Protein AF-A0A6N6S1L6-F1 (afdb_monomer_lite)

Sequence (178 aa):
MKKLLLRGNAITRRCRYFGILGISVFFSFQTILSAPSKTPDIPDKEIIKKYQKILLDDPSNLNAHFNLGIVYYKNAHFDEATREFKKVLEINPNDAEAYYNLGNIYNKKAQYDDAINAFKKALSIFPRDAGTFHNIGNAYANKGMVDDAINSYQMAVALDPNLAESHKNMAYLYQRKG

Structure (mmCIF, N/CA/C/O backbone):
data_AF-A0A6N6S1L6-F1
#
_entry.id   AF-A0A6N6S1L6-F1
#
loop_
_atom_site.group_PDB
_atom_site.id
_atom_site.type_symbol
_atom_site.label_atom_id
_atom_site.label_alt_id
_atom_site.label_comp_id
_atom_site.label_asym_id
_atom_site.label_entity_id
_atom_site.label_seq_id
_atom_site.pdbx_PDB_ins_code
_atom_site.Cartn_x
_atom_site.Cartn_y
_atom_site.Cartn_z
_atom_site.occupancy
_atom_site.B_iso_or_equiv
_atom_site.auth_seq_id
_atom_site.auth_comp_id
_atom_site.auth_asym_id
_atom_site.auth_atom_id
_atom_site.pdbx_PDB_model_num
ATOM 1 N N . MET A 1 1 ? 38.429 -34.259 -22.410 1.00 38.81 1 MET A N 1
ATOM 2 C CA . MET A 1 1 ? 38.806 -33.161 -21.484 1.00 38.81 1 MET A CA 1
ATOM 3 C C . MET A 1 1 ? 37.928 -31.959 -21.822 1.00 38.81 1 MET A C 1
ATOM 5 O O . MET A 1 1 ? 37.964 -31.5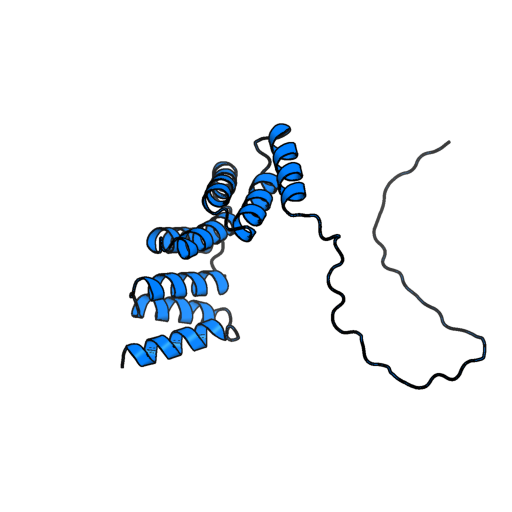78 -22.973 1.00 38.81 1 MET A O 1
ATOM 9 N N . LYS A 1 2 ? 37.058 -31.350 -21.011 1.00 39.91 2 LYS A N 1
ATOM 10 C CA . LYS A 1 2 ? 36.630 -31.435 -19.604 1.00 39.91 2 LYS A CA 1
ATOM 11 C C . LYS A 1 2 ? 35.109 -31.152 -19.620 1.00 39.91 2 LYS A C 1
ATOM 13 O O . LYS A 1 2 ? 34.696 -30.134 -20.161 1.00 39.91 2 LYS A O 1
ATOM 18 N N . LYS A 1 3 ? 34.299 -32.046 -19.044 1.00 35.62 3 LYS A N 1
ATOM 19 C CA . LYS A 1 3 ? 32.919 -31.773 -18.601 1.00 35.62 3 LYS A CA 1
ATOM 20 C C . LYS A 1 3 ? 33.013 -31.066 -17.247 1.00 35.62 3 LYS A C 1
ATOM 22 O O . LYS A 1 3 ? 33.769 -31.545 -16.406 1.00 35.62 3 LYS A O 1
ATOM 27 N N . LEU A 1 4 ? 32.223 -30.026 -16.998 1.00 35.50 4 LEU A N 1
ATOM 28 C CA . LEU A 1 4 ? 31.858 -29.662 -15.627 1.00 35.50 4 LEU A CA 1
ATOM 29 C C . LEU A 1 4 ? 30.340 -29.474 -15.557 1.00 35.50 4 LEU A C 1
ATOM 31 O O . LEU A 1 4 ? 29.784 -28.484 -16.019 1.00 35.50 4 LEU A O 1
ATOM 35 N N . LEU A 1 5 ? 29.693 -30.518 -15.043 1.00 37.22 5 LEU A N 1
ATOM 36 C CA . LEU A 1 5 ? 28.291 -30.576 -14.655 1.00 37.22 5 LEU A CA 1
ATOM 37 C C . LEU A 1 5 ? 28.157 -30.058 -13.217 1.00 37.22 5 LEU A C 1
ATOM 39 O O . LEU A 1 5 ? 28.921 -30.470 -12.354 1.00 37.22 5 LEU A O 1
ATOM 43 N N . LEU A 1 6 ? 27.170 -29.180 -13.030 1.00 35.78 6 LEU A N 1
ATOM 44 C CA . LEU A 1 6 ? 26.124 -29.135 -11.995 1.00 35.78 6 LEU A CA 1
ATOM 45 C C . LEU A 1 6 ? 26.378 -29.623 -10.549 1.00 35.78 6 LEU A C 1
ATOM 47 O O . LEU A 1 6 ? 26.939 -30.686 -10.301 1.00 35.78 6 LEU A O 1
ATOM 51 N N . ARG A 1 7 ? 25.616 -28.952 -9.663 1.00 34.72 7 ARG A N 1
ATOM 52 C CA . ARG A 1 7 ? 25.220 -29.277 -8.272 1.00 34.72 7 ARG A CA 1
ATOM 53 C C . ARG A 1 7 ? 26.221 -28.784 -7.227 1.00 34.72 7 ARG A C 1
ATOM 55 O O . ARG A 1 7 ? 27.418 -28.876 -7.417 1.00 34.72 7 ARG A O 1
ATOM 62 N N . GLY A 1 8 ? 25.818 -28.232 -6.093 1.00 33.22 8 GLY A N 1
ATOM 63 C CA . GLY A 1 8 ? 24.537 -28.236 -5.393 1.00 33.22 8 GLY A CA 1
ATOM 64 C C . GLY A 1 8 ? 24.870 -28.147 -3.899 1.00 33.22 8 GLY A C 1
ATOM 65 O O . GLY A 1 8 ? 25.892 -28.676 -3.472 1.00 33.22 8 GLY A O 1
ATOM 66 N N . ASN A 1 9 ? 24.050 -27.423 -3.141 1.00 37.41 9 ASN A N 1
ATOM 67 C CA . ASN A 1 9 ? 24.171 -27.171 -1.703 1.00 37.41 9 ASN A CA 1
ATOM 68 C C . ASN A 1 9 ? 24.679 -28.361 -0.868 1.00 37.41 9 ASN A C 1
ATOM 70 O O . ASN A 1 9 ? 24.089 -29.435 -0.920 1.00 37.41 9 ASN A O 1
ATOM 74 N N . ALA A 1 10 ? 25.655 -28.113 0.011 1.00 36.38 10 ALA A N 1
ATOM 75 C CA . ALA A 1 10 ? 25.791 -28.841 1.274 1.00 36.38 10 ALA A CA 1
ATOM 76 C C . ALA A 1 10 ? 26.641 -28.042 2.274 1.00 36.38 10 ALA A C 1
ATOM 78 O O . ALA A 1 10 ? 27.873 -28.037 2.253 1.00 36.38 10 ALA A O 1
ATOM 79 N N . ILE A 1 11 ? 25.934 -27.373 3.179 1.00 47.94 11 ILE A N 1
ATOM 80 C CA . ILE A 1 11 ? 26.425 -26.892 4.467 1.00 47.94 11 ILE A CA 1
ATOM 81 C C . ILE A 1 11 ? 27.096 -28.070 5.183 1.00 47.94 11 ILE A C 1
ATOM 83 O O . ILE A 1 11 ? 26.421 -28.986 5.637 1.00 47.94 11 ILE A O 1
ATOM 87 N N . THR A 1 12 ? 28.425 -28.050 5.288 1.00 33.91 12 THR A N 1
ATOM 88 C CA . THR A 1 12 ? 29.159 -29.019 6.115 1.00 33.91 12 THR A CA 1
ATOM 89 C C . THR A 1 12 ? 30.370 -28.351 6.765 1.00 33.91 12 THR A C 1
ATOM 91 O O . THR A 1 12 ? 31.519 -28.665 6.473 1.00 33.91 12 THR A O 1
ATOM 94 N N . ARG A 1 13 ? 30.139 -27.392 7.672 1.00 37.94 13 ARG A N 1
ATOM 95 C CA . ARG A 1 13 ? 31.185 -26.980 8.622 1.00 37.94 13 ARG A CA 1
ATOM 96 C C . ARG A 1 13 ? 31.207 -27.973 9.777 1.00 37.94 13 ARG A C 1
ATOM 98 O O . ARG A 1 13 ? 30.538 -27.781 10.785 1.00 37.94 13 ARG A O 1
ATOM 105 N N . ARG A 1 14 ? 31.978 -29.048 9.621 1.00 37.22 14 ARG A N 1
ATOM 106 C CA . ARG A 1 14 ? 32.340 -29.949 10.719 1.00 37.22 14 ARG A CA 1
ATOM 107 C C . ARG A 1 14 ? 33.778 -29.630 11.127 1.00 37.22 14 ARG A C 1
ATOM 109 O O . ARG A 1 14 ? 34.715 -30.255 10.647 1.00 37.22 14 ARG A O 1
ATOM 116 N N . CYS A 1 15 ? 33.950 -28.619 11.979 1.00 32.44 15 CYS A N 1
ATOM 117 C CA . CYS A 1 15 ? 35.222 -28.382 12.659 1.00 32.44 15 CYS A CA 1
ATOM 118 C C . CYS A 1 15 ? 35.455 -29.532 13.647 1.00 32.44 15 CYS A C 1
ATOM 120 O O . CYS A 1 15 ? 34.722 -29.669 14.625 1.00 32.44 15 CYS A O 1
ATOM 122 N N . ARG A 1 16 ? 36.458 -30.372 13.384 1.00 36.75 16 ARG A N 1
ATOM 123 C CA . ARG A 1 16 ? 37.010 -31.307 14.368 1.00 36.75 16 ARG A CA 1
ATOM 124 C C . ARG A 1 16 ? 38.234 -30.637 14.993 1.00 36.75 16 ARG A C 1
ATOM 126 O O . ARG A 1 16 ? 39.218 -30.386 14.309 1.00 36.75 16 ARG A O 1
ATOM 133 N N . TYR A 1 17 ? 38.112 -30.314 16.274 1.00 30.31 17 TYR A N 1
ATOM 134 C CA . TYR A 1 17 ? 39.189 -29.905 17.176 1.00 30.31 17 TYR A CA 1
ATOM 135 C C . TYR A 1 17 ? 40.151 -31.082 17.394 1.00 30.31 17 TYR A C 1
ATOM 137 O O . TYR A 1 17 ? 39.654 -32.163 17.690 1.00 30.31 17 TYR A O 1
ATOM 145 N N . PHE A 1 18 ? 41.472 -30.878 17.303 1.00 33.94 18 PHE A N 1
ATOM 146 C CA . PHE A 1 18 ? 42.482 -31.545 18.147 1.00 33.94 18 PHE A CA 1
ATOM 147 C C . PHE A 1 18 ? 43.874 -30.905 17.966 1.00 33.94 18 PHE A C 1
ATOM 149 O O . PHE A 1 18 ? 44.411 -30.949 16.866 1.00 33.94 18 PHE A O 1
ATOM 156 N N . GLY A 1 19 ? 44.435 -30.383 19.072 1.00 30.64 19 GLY A N 1
ATOM 157 C CA . GLY A 1 19 ? 45.858 -30.050 19.308 1.00 30.64 19 GLY A CA 1
ATOM 158 C C . GLY A 1 19 ? 46.418 -28.882 18.482 1.00 30.64 19 GLY A C 1
ATOM 159 O O . GLY A 1 19 ? 46.384 -28.916 17.267 1.00 30.64 19 GLY A O 1
ATOM 160 N N . ILE A 1 20 ? 47.015 -27.832 19.044 1.00 39.41 20 ILE A N 1
ATOM 161 C CA . ILE A 1 20 ? 48.161 -27.840 19.963 1.00 39.41 20 ILE A CA 1
ATOM 162 C C . ILE A 1 20 ? 48.216 -26.491 20.718 1.00 39.41 20 ILE A C 1
ATOM 164 O O . ILE A 1 20 ? 47.731 -25.470 20.240 1.00 39.41 20 ILE A O 1
ATOM 168 N N . LEU A 1 21 ? 48.798 -26.573 21.916 1.00 33.28 21 LEU A N 1
ATOM 169 C CA . LEU A 1 21 ? 49.202 -25.564 22.899 1.00 33.28 21 LEU A CA 1
ATOM 170 C C . LEU A 1 21 ? 49.328 -24.091 22.458 1.00 33.28 21 LEU A C 1
ATOM 172 O O . LEU A 1 21 ? 50.021 -23.769 21.500 1.00 33.28 21 LEU A O 1
ATOM 176 N N . GLY A 1 22 ? 48.880 -23.219 23.368 1.00 42.03 22 GLY A N 1
ATOM 177 C CA . GLY A 1 22 ? 49.582 -21.974 23.685 1.00 42.03 22 GLY A CA 1
ATOM 178 C C . GLY A 1 22 ? 48.921 -20.706 23.162 1.00 42.03 22 GLY A C 1
ATOM 179 O O . GLY A 1 22 ? 49.212 -20.284 22.055 1.00 42.03 22 GLY A O 1
ATOM 180 N N . ILE A 1 23 ? 48.063 -20.100 23.986 1.00 45.62 23 ILE A N 1
ATOM 181 C CA . ILE A 1 23 ? 48.047 -18.673 24.361 1.00 45.62 23 ILE A CA 1
ATOM 182 C C . ILE A 1 23 ? 46.819 -18.476 25.262 1.00 45.62 23 ILE A C 1
ATOM 184 O O . ILE A 1 23 ? 45.673 -18.701 24.874 1.00 45.62 23 ILE A O 1
ATOM 188 N N . SER A 1 24 ? 47.076 -18.076 26.499 1.00 45.19 24 SER A N 1
ATOM 189 C CA . SER A 1 24 ? 46.089 -17.593 27.452 1.00 45.19 24 SER A CA 1
ATOM 190 C C . SER A 1 24 ? 45.593 -16.213 27.010 1.00 45.19 24 SER A C 1
ATOM 192 O O . SER A 1 24 ? 46.293 -15.221 27.181 1.00 45.19 24 SER A O 1
ATOM 194 N N . VAL A 1 25 ? 44.365 -16.138 26.493 1.00 43.91 25 VAL A N 1
ATOM 195 C CA . VAL A 1 25 ? 43.552 -14.914 26.558 1.00 43.91 25 VAL A CA 1
ATOM 196 C C . VAL A 1 25 ? 42.188 -15.295 27.127 1.00 43.91 25 VAL A C 1
ATOM 198 O O . VAL A 1 25 ? 41.348 -15.893 26.460 1.00 43.91 25 VAL A O 1
ATOM 201 N N . PHE A 1 26 ? 42.017 -15.000 28.412 1.00 44.06 26 PHE A N 1
ATOM 202 C CA . PHE A 1 26 ? 40.718 -14.871 29.068 1.00 44.06 26 PHE A CA 1
ATOM 203 C C . PHE A 1 26 ? 40.061 -13.558 28.597 1.00 44.06 26 PHE A C 1
ATOM 205 O O . PHE A 1 26 ? 40.788 -12.599 28.353 1.00 44.06 26 PHE A O 1
ATOM 212 N N . PHE A 1 27 ? 38.720 -13.511 28.573 1.00 39.31 27 PHE A N 1
ATOM 213 C CA . PHE A 1 27 ? 37.836 -12.397 28.147 1.00 39.31 27 PHE A CA 1
ATOM 214 C C . PHE A 1 27 ? 37.684 -12.235 26.616 1.00 39.31 27 PHE A C 1
ATOM 216 O O . PHE A 1 27 ? 38.660 -12.066 25.906 1.00 39.31 27 PHE A O 1
ATOM 223 N N . SER A 1 28 ? 36.505 -12.275 25.986 1.00 40.91 28 SER A N 1
ATOM 224 C CA . SER A 1 28 ? 35.115 -12.307 26.459 1.00 40.91 28 SER A CA 1
ATOM 225 C C . SER A 1 28 ? 34.252 -12.985 25.395 1.00 40.91 28 SER A C 1
ATOM 227 O O . SER A 1 28 ? 34.289 -12.628 24.218 1.00 40.91 28 SER A O 1
ATOM 229 N N . PHE A 1 29 ? 33.422 -13.933 25.813 1.00 48.84 29 PHE A N 1
ATOM 230 C CA . PHE A 1 29 ? 32.403 -14.571 24.988 1.00 48.84 29 PHE A CA 1
ATOM 231 C C . PHE A 1 29 ? 31.178 -13.646 24.893 1.00 48.84 29 PHE A C 1
ATOM 233 O O . PHE A 1 29 ? 30.154 -13.917 25.506 1.00 48.84 29 PHE A O 1
ATOM 240 N N . GLN A 1 30 ? 31.284 -12.491 24.222 1.00 47.41 30 GLN A N 1
ATOM 241 C CA . GLN A 1 30 ? 30.141 -11.568 24.148 1.00 47.41 30 GLN A CA 1
ATOM 242 C C . GLN A 1 30 ? 30.213 -10.537 23.015 1.00 47.41 30 GLN A C 1
ATOM 244 O O . GLN A 1 30 ? 30.210 -9.340 23.265 1.00 47.41 30 GLN A O 1
ATOM 249 N N . THR A 1 31 ? 30.217 -10.976 21.751 1.00 42.31 31 THR A N 1
ATOM 250 C CA . THR A 1 31 ? 29.604 -10.186 20.658 1.00 42.31 31 THR A CA 1
ATOM 251 C C . THR A 1 31 ? 29.266 -11.072 19.452 1.00 42.31 31 THR A C 1
ATOM 253 O O . THR A 1 31 ? 29.887 -10.998 18.398 1.00 42.31 31 THR A O 1
ATOM 256 N N . ILE A 1 32 ? 28.253 -11.931 19.582 1.00 49.84 32 ILE A N 1
ATOM 257 C CA . ILE A 1 32 ? 27.458 -12.338 18.413 1.00 49.84 32 ILE A CA 1
ATOM 258 C C . ILE A 1 32 ? 26.156 -11.549 18.513 1.00 49.84 32 ILE A C 1
ATOM 260 O O . ILE A 1 32 ? 25.129 -12.068 18.932 1.00 49.84 32 ILE A O 1
ATOM 264 N N . LEU A 1 33 ? 26.222 -10.255 18.206 1.00 43.88 33 LEU A N 1
ATOM 265 C CA . LEU A 1 33 ? 25.030 -9.440 18.021 1.00 43.88 33 LEU A CA 1
ATOM 266 C C . LEU A 1 33 ? 25.185 -8.681 16.705 1.00 43.88 33 LEU A C 1
ATOM 268 O O . LEU A 1 33 ? 26.118 -7.901 16.530 1.00 43.88 33 LEU A O 1
ATOM 272 N N . SER A 1 34 ? 24.259 -8.958 15.784 1.00 49.78 34 SER A N 1
ATOM 273 C CA . SER A 1 34 ? 23.988 -8.188 14.564 1.00 49.78 34 SER A CA 1
ATOM 274 C C . SER A 1 34 ? 25.176 -7.985 13.617 1.00 49.78 34 SER A C 1
ATOM 276 O O . SER A 1 34 ? 25.725 -6.894 13.505 1.00 49.78 34 SER A O 1
ATOM 278 N N . ALA A 1 35 ? 25.519 -9.017 12.839 1.00 34.75 35 ALA A N 1
ATOM 279 C CA . ALA A 1 35 ? 26.139 -8.765 11.542 1.00 34.75 35 ALA A CA 1
ATOM 280 C C . ALA A 1 35 ? 25.048 -8.184 10.620 1.00 34.75 35 ALA A C 1
ATOM 282 O O . ALA A 1 35 ? 24.109 -8.918 10.297 1.00 34.75 35 ALA A O 1
ATOM 283 N N . PRO A 1 36 ? 25.110 -6.902 10.205 1.00 45.53 36 PRO A N 1
ATOM 284 C CA . PRO A 1 36 ? 24.239 -6.424 9.140 1.00 45.53 36 PRO A CA 1
ATOM 285 C C . PRO A 1 36 ? 24.511 -7.282 7.903 1.00 45.53 36 PRO A C 1
ATOM 287 O O . PRO A 1 36 ? 25.662 -7.649 7.643 1.00 45.53 36 PRO A O 1
ATOM 290 N N . SER A 1 37 ? 23.469 -7.635 7.153 1.00 40.78 37 SER A N 1
ATOM 291 C CA . SER A 1 37 ? 23.614 -8.271 5.847 1.00 40.78 37 SER A CA 1
ATOM 292 C C . SER A 1 37 ? 24.510 -7.383 4.980 1.00 40.78 37 SER A C 1
ATOM 294 O O . SER A 1 37 ? 24.056 -6.374 4.448 1.00 40.78 37 SER A O 1
ATOM 296 N N . LYS A 1 38 ? 25.802 -7.714 4.883 1.00 46.25 38 LYS A N 1
ATOM 297 C CA . LYS A 1 38 ? 26.785 -7.003 4.057 1.00 46.25 38 LYS A CA 1
ATOM 298 C C . LYS A 1 38 ? 26.548 -7.339 2.587 1.00 46.25 38 LYS A C 1
ATOM 300 O O . LYS A 1 38 ? 27.377 -7.969 1.937 1.00 46.25 38 LYS A O 1
ATOM 305 N N . THR A 1 39 ? 25.401 -6.937 2.059 1.00 43.50 39 THR A N 1
ATOM 306 C CA . THR A 1 39 ? 25.341 -6.557 0.654 1.00 43.50 39 THR A CA 1
ATOM 307 C C . THR A 1 39 ? 26.107 -5.239 0.533 1.00 43.50 39 THR A C 1
ATOM 309 O O . THR A 1 39 ? 25.943 -4.386 1.408 1.00 43.50 39 THR A O 1
ATOM 312 N N . PRO A 1 40 ? 26.972 -5.061 -0.478 1.00 52.81 40 PRO A N 1
ATOM 313 C CA . PRO A 1 40 ? 27.562 -3.757 -0.756 1.00 52.81 40 PRO A CA 1
ATOM 314 C C . PRO A 1 40 ? 26.446 -2.711 -0.799 1.00 52.81 40 PRO A C 1
ATOM 316 O O . PRO A 1 40 ? 25.399 -2.981 -1.389 1.00 52.81 40 PRO A O 1
ATOM 319 N N . ASP A 1 41 ? 26.651 -1.562 -0.159 1.00 62.41 41 ASP A N 1
ATOM 320 C CA . ASP A 1 41 ? 25.750 -0.416 -0.277 1.00 62.41 41 ASP A CA 1
ATOM 321 C C . ASP A 1 41 ? 25.882 0.132 -1.706 1.00 62.41 41 ASP A C 1
ATOM 323 O O . ASP A 1 41 ? 26.730 0.972 -2.009 1.00 62.41 41 ASP A O 1
ATOM 327 N N . ILE A 1 42 ? 25.164 -0.497 -2.639 1.00 68.44 42 ILE A N 1
ATOM 328 C CA . ILE A 1 42 ? 25.097 -0.059 -4.029 1.00 68.44 42 ILE A CA 1
ATOM 329 C C . ILE A 1 42 ? 24.242 1.208 -4.013 1.00 68.44 42 ILE A C 1
ATOM 331 O O . ILE A 1 42 ? 23.083 1.118 -3.609 1.00 68.44 42 ILE A O 1
ATOM 335 N N . PRO A 1 43 ? 24.752 2.361 -4.483 1.00 80.31 43 PRO A N 1
ATOM 336 C CA . PRO A 1 43 ? 23.967 3.586 -4.498 1.00 80.31 43 PRO A CA 1
ATOM 337 C C . PRO A 1 43 ? 22.639 3.368 -5.226 1.00 80.31 43 PRO A C 1
ATOM 339 O O . PRO A 1 43 ? 22.634 2.826 -6.335 1.00 80.31 43 PRO A O 1
ATOM 342 N N . ASP A 1 44 ? 21.526 3.844 -4.662 1.00 85.44 44 ASP A N 1
ATOM 343 C CA . ASP A 1 44 ? 20.188 3.634 -5.237 1.00 85.44 44 ASP A CA 1
ATOM 344 C C . ASP A 1 44 ? 20.088 4.070 -6.709 1.00 85.44 44 ASP A C 1
ATOM 346 O O . ASP A 1 44 ? 19.361 3.469 -7.498 1.00 85.44 44 ASP A O 1
ATOM 350 N N . LYS A 1 45 ? 20.885 5.065 -7.125 1.00 87.00 45 LYS A N 1
ATOM 351 C CA . LYS A 1 45 ? 21.000 5.497 -8.530 1.00 87.00 45 LYS A CA 1
ATOM 352 C C . LYS A 1 45 ? 21.482 4.385 -9.469 1.00 87.00 45 LYS A C 1
ATOM 354 O O . LYS A 1 45 ? 20.982 4.276 -10.585 1.00 87.00 45 LYS A O 1
ATOM 359 N N . GLU A 1 46 ? 22.435 3.564 -9.040 1.00 90.31 46 GLU A N 1
ATOM 360 C CA . GLU A 1 46 ? 22.938 2.439 -9.838 1.00 90.31 46 GLU A CA 1
ATOM 361 C C . GLU A 1 46 ? 21.939 1.275 -9.849 1.00 90.31 46 GLU A C 1
ATOM 363 O O . GLU A 1 46 ? 21.788 0.598 -10.867 1.00 90.31 46 GLU A O 1
ATOM 368 N N . ILE A 1 47 ? 21.180 1.091 -8.763 1.00 91.25 47 ILE A N 1
ATOM 369 C CA . ILE A 1 47 ? 20.084 0.114 -8.704 1.00 91.25 47 ILE A CA 1
ATOM 370 C C . ILE A 1 47 ? 18.971 0.493 -9.692 1.00 91.25 47 ILE A C 1
ATOM 372 O O . ILE A 1 47 ? 18.511 -0.357 -10.457 1.00 91.25 47 ILE A O 1
ATOM 376 N N . ILE A 1 48 ? 18.586 1.772 -9.733 1.00 94.06 48 ILE A N 1
ATOM 377 C CA . ILE A 1 48 ? 17.606 2.299 -10.693 1.00 94.06 48 ILE A CA 1
ATOM 378 C C . ILE A 1 48 ? 18.074 2.038 -12.128 1.00 94.06 48 ILE A C 1
ATOM 380 O O . ILE A 1 48 ? 17.339 1.426 -12.901 1.00 94.06 48 ILE A O 1
ATOM 384 N N . LYS A 1 49 ? 19.314 2.417 -12.474 1.00 95.00 49 LYS A N 1
ATOM 385 C CA . LYS A 1 49 ? 19.877 2.169 -13.816 1.00 95.00 49 LYS A CA 1
ATOM 386 C C . LYS A 1 49 ? 19.868 0.687 -14.185 1.00 95.00 49 LYS A C 1
ATOM 388 O O . LYS A 1 49 ? 19.566 0.340 -15.325 1.00 95.00 49 LYS A O 1
ATOM 393 N N . LYS A 1 50 ? 20.194 -0.194 -13.234 1.00 95.44 50 LYS A N 1
ATOM 394 C CA . LYS A 1 50 ? 20.186 -1.645 -13.448 1.00 95.44 50 LYS A CA 1
ATOM 395 C C . LYS A 1 50 ? 18.794 -2.143 -13.842 1.00 95.44 50 LYS A C 1
ATOM 397 O O . LYS A 1 50 ? 18.683 -2.862 -14.831 1.00 95.44 50 LYS A O 1
ATOM 402 N N . TYR A 1 51 ? 17.752 -1.771 -13.098 1.00 96.12 51 TYR A N 1
ATOM 403 C CA . TYR A 1 51 ? 16.387 -2.200 -13.421 1.00 96.12 51 TYR A CA 1
ATOM 404 C C . TYR A 1 51 ? 15.851 -1.532 -14.687 1.00 96.12 51 TYR A C 1
ATOM 406 O O . TYR A 1 51 ? 15.223 -2.209 -15.491 1.00 96.12 51 TYR A O 1
ATOM 414 N N . GLN A 1 52 ? 16.178 -0.261 -14.931 1.00 96.19 52 GLN A N 1
ATOM 415 C CA . GLN A 1 52 ? 15.848 0.406 -16.193 1.00 96.19 52 GLN A CA 1
ATOM 416 C C . GLN A 1 52 ? 16.454 -0.323 -17.393 1.00 96.19 52 GLN A C 1
ATOM 418 O O . GLN A 1 52 ? 15.764 -0.536 -18.380 1.00 96.19 52 GLN A O 1
ATOM 423 N N . LYS A 1 53 ? 17.712 -0.774 -17.302 1.00 97.44 53 LYS A N 1
ATOM 424 C CA . LYS A 1 53 ? 18.329 -1.581 -18.360 1.00 97.44 53 LYS A CA 1
ATOM 425 C C . LYS A 1 53 ? 17.587 -2.902 -18.584 1.00 97.44 53 LYS A C 1
ATOM 427 O O . LYS A 1 53 ? 17.341 -3.254 -19.727 1.00 97.44 53 LYS A O 1
ATOM 432 N N . ILE A 1 54 ? 17.205 -3.603 -17.513 1.00 96.81 54 ILE A N 1
ATOM 433 C CA . ILE A 1 54 ? 16.414 -4.839 -17.631 1.00 96.81 54 ILE A CA 1
ATOM 434 C C . ILE A 1 54 ? 15.094 -4.566 -18.360 1.00 96.81 54 ILE A C 1
ATOM 436 O O . ILE A 1 54 ? 14.720 -5.338 -19.230 1.00 96.81 54 ILE A O 1
ATOM 440 N N . LEU A 1 55 ? 14.428 -3.454 -18.047 1.00 96.75 55 LEU A N 1
ATOM 441 C CA . LEU A 1 55 ? 13.162 -3.067 -18.673 1.00 96.75 55 LEU A CA 1
ATOM 442 C C . LEU A 1 55 ? 13.309 -2.590 -20.125 1.00 96.75 55 LEU A C 1
ATOM 444 O O . LEU A 1 55 ? 12.336 -2.626 -20.871 1.00 96.75 55 LEU A O 1
ATOM 448 N N . LEU A 1 56 ? 14.503 -2.155 -20.543 1.00 96.69 56 LEU A N 1
ATOM 449 C CA . LEU A 1 56 ? 14.795 -1.905 -21.958 1.00 96.69 56 LEU A CA 1
ATOM 450 C C . LEU A 1 56 ? 14.870 -3.215 -22.752 1.00 96.69 56 LEU A C 1
ATOM 452 O O . LEU A 1 56 ? 14.400 -3.257 -23.886 1.00 96.69 56 LEU A O 1
ATOM 456 N N . ASP A 1 57 ? 15.443 -4.264 -22.156 1.00 96.94 57 ASP A N 1
ATOM 457 C CA . ASP A 1 57 ? 15.588 -5.577 -22.793 1.00 96.94 57 ASP A CA 1
ATOM 458 C C . ASP A 1 57 ? 14.277 -6.395 -22.728 1.00 96.94 57 ASP A C 1
ATOM 460 O O . ASP A 1 57 ? 13.918 -7.079 -23.685 1.00 96.94 57 ASP A O 1
ATOM 464 N N . ASP A 1 58 ? 13.549 -6.309 -21.610 1.00 96.50 58 ASP A N 1
ATOM 465 C CA . ASP A 1 58 ? 12.260 -6.964 -21.358 1.00 96.50 58 ASP A CA 1
ATOM 466 C C . ASP A 1 58 ? 11.292 -5.998 -20.642 1.00 96.50 58 ASP A C 1
ATOM 468 O O . ASP A 1 58 ? 11.254 -5.940 -19.407 1.00 96.50 58 ASP A O 1
ATOM 472 N N . PRO A 1 59 ? 10.462 -5.258 -21.402 1.00 95.69 59 PRO A N 1
ATOM 473 C CA . PRO A 1 59 ? 9.486 -4.321 -20.844 1.00 95.69 59 PRO A CA 1
ATOM 474 C C . PRO A 1 59 ? 8.362 -4.972 -20.031 1.00 95.69 59 PRO A C 1
ATOM 476 O O . PRO A 1 59 ? 7.564 -4.263 -19.431 1.00 95.69 59 PRO A O 1
ATOM 479 N N . SER A 1 60 ? 8.245 -6.303 -20.049 1.00 95.75 60 SER A N 1
ATOM 480 C CA . SER A 1 60 ? 7.230 -7.051 -19.302 1.00 95.75 60 SER A CA 1
ATOM 481 C C . SER A 1 60 ? 7.784 -7.689 -18.028 1.00 95.75 60 SER A C 1
ATOM 483 O O . SER A 1 60 ? 7.094 -8.462 -17.359 1.00 95.75 60 SER A O 1
ATOM 485 N N . ASN A 1 61 ? 9.031 -7.371 -17.667 1.00 97.56 61 ASN A N 1
ATOM 486 C CA . ASN A 1 61 ? 9.691 -7.977 -16.526 1.00 97.56 61 ASN A CA 1
ATOM 487 C C . ASN A 1 61 ? 9.059 -7.526 -15.200 1.00 97.56 61 ASN A C 1
ATOM 489 O O . ASN A 1 61 ? 9.410 -6.488 -14.631 1.00 97.56 61 ASN A O 1
ATOM 493 N N . LEU A 1 62 ? 8.149 -8.349 -14.679 1.00 97.12 62 LEU A N 1
ATOM 494 C CA . LEU A 1 62 ? 7.396 -8.073 -13.455 1.00 97.12 62 LEU A CA 1
ATOM 495 C C . LEU A 1 62 ? 8.313 -7.772 -12.263 1.00 97.12 62 LEU A C 1
ATOM 497 O O . LEU A 1 62 ? 8.114 -6.784 -11.558 1.00 97.12 62 LEU A O 1
ATOM 501 N N . ASN A 1 63 ? 9.355 -8.584 -12.065 1.00 96.06 63 ASN A N 1
ATOM 502 C CA . ASN A 1 63 ? 10.291 -8.413 -10.953 1.00 96.06 63 ASN A CA 1
ATOM 503 C C . ASN A 1 63 ? 11.075 -7.100 -11.057 1.00 96.06 63 ASN A C 1
ATOM 505 O O . ASN A 1 63 ? 11.372 -6.484 -10.032 1.00 96.06 63 ASN A O 1
ATOM 509 N N . ALA A 1 64 ? 11.440 -6.672 -12.268 1.00 97.12 64 ALA A N 1
ATOM 510 C CA . ALA A 1 64 ? 12.141 -5.410 -12.463 1.00 97.12 64 ALA A CA 1
ATOM 511 C C . ALA A 1 64 ? 11.231 -4.217 -12.151 1.00 97.12 64 ALA A C 1
ATOM 513 O O . ALA A 1 64 ? 11.652 -3.353 -11.386 1.00 97.12 64 ALA A O 1
ATOM 514 N N . HIS A 1 65 ? 9.986 -4.210 -12.644 1.00 98.44 65 HIS A N 1
ATOM 515 C CA . HIS A 1 65 ? 8.997 -3.187 -12.285 1.00 98.44 65 HIS A CA 1
ATOM 516 C C . HIS A 1 65 ? 8.768 -3.131 -10.772 1.00 98.44 65 HIS A C 1
ATOM 518 O O . HIS A 1 65 ? 8.871 -2.067 -10.167 1.00 98.44 65 HIS A O 1
ATOM 524 N N . PHE A 1 66 ? 8.538 -4.281 -10.133 1.00 98.25 66 PHE A N 1
ATOM 525 C CA . PHE A 1 66 ? 8.290 -4.340 -8.696 1.00 98.25 66 PHE A CA 1
ATOM 526 C C . PHE A 1 66 ? 9.458 -3.760 -7.887 1.00 98.25 66 PHE A C 1
ATOM 528 O O . PHE A 1 66 ? 9.283 -2.850 -7.074 1.00 98.25 66 PHE A O 1
ATOM 535 N N . ASN A 1 67 ? 10.680 -4.234 -8.144 1.00 97.38 67 ASN A N 1
ATOM 536 C CA . ASN A 1 67 ? 11.858 -3.771 -7.413 1.00 97.38 67 ASN A CA 1
ATOM 537 C C . ASN A 1 67 ? 12.197 -2.306 -7.710 1.00 97.38 67 ASN A C 1
ATOM 539 O O . ASN A 1 67 ? 12.630 -1.586 -6.809 1.00 97.38 67 ASN A O 1
ATOM 543 N N . LEU A 1 68 ? 11.987 -1.847 -8.945 1.00 97.25 68 LEU A N 1
ATOM 544 C CA . LEU A 1 68 ? 12.164 -0.445 -9.304 1.00 97.25 68 LEU A CA 1
ATOM 545 C C . LEU A 1 68 ? 11.156 0.444 -8.558 1.00 97.25 68 LEU A C 1
ATOM 547 O O . LEU A 1 68 ? 11.550 1.467 -7.996 1.00 97.25 68 LEU A O 1
ATOM 551 N N . GLY A 1 69 ? 9.897 0.009 -8.450 1.00 97.81 69 GLY A N 1
ATOM 552 C CA . GLY A 1 69 ? 8.867 0.663 -7.642 1.00 97.81 69 GLY A CA 1
ATOM 553 C C . GLY A 1 69 ? 9.252 0.784 -6.166 1.00 97.81 69 GLY A C 1
ATOM 554 O O . GLY A 1 69 ? 9.121 1.861 -5.583 1.00 97.81 69 GLY A O 1
ATOM 555 N N . ILE A 1 70 ? 9.814 -0.274 -5.571 1.00 97.50 70 ILE A N 1
ATOM 556 C CA . ILE A 1 70 ? 10.312 -0.256 -4.184 1.00 97.50 70 ILE A CA 1
ATOM 557 C C . ILE A 1 70 ? 11.439 0.767 -4.001 1.00 97.50 70 ILE A C 1
ATOM 559 O O . ILE A 1 70 ? 11.445 1.509 -3.017 1.00 97.50 70 ILE A O 1
ATOM 563 N N . VAL A 1 71 ? 12.395 0.828 -4.931 1.00 96.19 71 VAL A N 1
ATOM 564 C CA . VAL A 1 71 ? 13.514 1.782 -4.853 1.00 96.19 71 VAL A CA 1
ATOM 565 C C . VAL A 1 71 ? 13.015 3.220 -5.009 1.00 96.19 71 VAL A C 1
ATOM 567 O O . VAL A 1 71 ? 13.421 4.098 -4.247 1.00 96.19 71 VAL A O 1
ATOM 570 N N . TYR A 1 72 ? 12.084 3.471 -5.933 1.00 97.50 72 TYR A N 1
ATOM 571 C CA . TYR A 1 72 ? 11.453 4.783 -6.061 1.00 97.50 72 TYR A CA 1
ATOM 572 C C . TYR A 1 72 ? 10.674 5.181 -4.804 1.00 97.50 72 TYR A C 1
ATOM 574 O O . TYR A 1 72 ? 10.824 6.310 -4.336 1.00 97.50 72 TYR A O 1
ATOM 582 N N . TYR A 1 73 ? 9.924 4.252 -4.205 1.00 96.00 73 TYR A N 1
ATOM 583 C CA . TYR A 1 73 ? 9.192 4.488 -2.961 1.00 96.00 73 TYR A CA 1
ATOM 584 C C . TYR A 1 73 ? 10.122 4.873 -1.803 1.00 96.00 73 TYR A C 1
ATOM 586 O O . TYR A 1 73 ? 9.869 5.865 -1.119 1.00 96.00 73 TYR A O 1
ATOM 594 N N . LYS A 1 74 ? 11.225 4.135 -1.611 1.00 94.81 74 LYS A N 1
ATOM 595 C CA . LYS A 1 74 ? 12.233 4.436 -0.576 1.00 94.81 74 LYS A CA 1
ATOM 596 C C . LYS A 1 74 ? 12.851 5.823 -0.747 1.00 94.81 74 LYS A C 1
ATOM 598 O O . LYS A 1 74 ? 13.101 6.503 0.242 1.00 94.81 74 LYS A O 1
ATOM 603 N N . ASN A 1 75 ? 13.014 6.256 -1.994 1.00 93.56 75 ASN A N 1
ATOM 604 C CA . ASN A 1 75 ? 13.542 7.570 -2.350 1.00 93.56 75 ASN A CA 1
ATOM 605 C C . ASN A 1 75 ? 12.479 8.678 -2.406 1.00 93.56 75 ASN A C 1
ATOM 607 O O . ASN A 1 75 ? 12.767 9.759 -2.910 1.00 93.56 75 ASN A O 1
ATOM 611 N N . ALA A 1 76 ? 11.257 8.418 -1.924 1.00 95.19 76 ALA A N 1
ATOM 612 C CA . ALA A 1 76 ? 10.120 9.340 -1.960 1.00 95.19 76 ALA A CA 1
ATOM 613 C C . ALA A 1 76 ? 9.711 9.827 -3.370 1.00 95.19 76 ALA A C 1
ATOM 615 O O . ALA A 1 76 ? 8.940 10.777 -3.505 1.00 95.19 76 ALA A O 1
ATOM 616 N N . HIS A 1 77 ? 10.155 9.141 -4.428 1.00 96.88 77 HIS A N 1
ATOM 617 C CA . HIS A 1 77 ? 9.706 9.347 -5.807 1.00 96.88 77 HIS A CA 1
ATOM 618 C C . HIS A 1 77 ? 8.362 8.632 -6.014 1.00 96.88 77 HIS A C 1
ATOM 620 O O . HIS A 1 77 ? 8.267 7.575 -6.641 1.00 96.88 77 HIS A O 1
ATOM 626 N N . PHE A 1 78 ? 7.312 9.155 -5.379 1.00 97.06 78 PHE A N 1
ATOM 627 C CA . PHE A 1 78 ? 6.027 8.463 -5.265 1.00 97.06 78 PHE A CA 1
ATOM 628 C C . PHE A 1 78 ? 5.289 8.294 -6.596 1.00 97.06 78 PHE A C 1
ATOM 630 O O . PHE A 1 78 ? 4.586 7.297 -6.780 1.00 97.06 78 PHE A O 1
ATOM 637 N N . ASP A 1 79 ? 5.440 9.234 -7.526 1.00 97.94 79 ASP A N 1
ATOM 638 C CA . ASP A 1 79 ? 4.769 9.159 -8.823 1.00 97.94 79 ASP A CA 1
ATOM 639 C C . ASP A 1 79 ? 5.430 8.110 -9.724 1.00 97.94 79 ASP A C 1
ATOM 641 O O . ASP A 1 79 ? 4.730 7.317 -10.352 1.00 97.94 79 ASP A O 1
ATOM 645 N N . GLU A 1 80 ? 6.764 8.035 -9.724 1.00 98.06 80 GLU A N 1
ATOM 646 C CA . GLU A 1 80 ? 7.534 6.949 -10.337 1.00 98.06 80 GLU A CA 1
ATOM 647 C C . GLU A 1 80 ? 7.119 5.600 -9.747 1.00 98.06 80 GLU A C 1
ATOM 649 O O . GLU A 1 80 ? 6.715 4.707 -10.486 1.00 98.06 80 GLU A O 1
ATOM 654 N N . ALA A 1 81 ? 7.135 5.471 -8.416 1.00 98.38 81 ALA A N 1
ATOM 655 C CA . ALA A 1 81 ? 6.771 4.230 -7.739 1.00 98.38 81 ALA A CA 1
ATOM 656 C C . ALA A 1 81 ? 5.348 3.775 -8.099 1.00 98.38 81 ALA A C 1
ATOM 658 O O . ALA A 1 81 ? 5.118 2.603 -8.388 1.00 98.38 81 ALA A O 1
ATOM 659 N N . THR A 1 82 ? 4.399 4.715 -8.152 1.00 98.69 82 THR A N 1
ATOM 660 C CA . THR A 1 82 ? 3.015 4.437 -8.558 1.00 98.69 82 THR A CA 1
ATOM 661 C C . THR A 1 82 ? 2.947 3.887 -9.981 1.00 98.69 82 THR A C 1
ATOM 663 O O . THR A 1 82 ? 2.198 2.941 -10.225 1.00 98.69 82 THR A O 1
ATOM 666 N N . ARG A 1 83 ? 3.708 4.459 -10.928 1.00 98.50 83 ARG A N 1
ATOM 667 C CA . ARG A 1 83 ? 3.749 3.967 -12.316 1.00 98.50 83 ARG A CA 1
ATOM 668 C C . ARG A 1 83 ? 4.267 2.533 -12.379 1.00 98.50 83 ARG A C 1
ATOM 670 O O . ARG A 1 83 ? 3.635 1.701 -13.023 1.00 98.50 83 ARG A O 1
ATOM 677 N N . GLU A 1 84 ? 5.353 2.236 -11.672 1.00 98.62 84 GLU A N 1
ATOM 678 C CA . GLU A 1 84 ? 5.953 0.899 -11.679 1.00 98.62 84 GLU A CA 1
ATOM 679 C C . GLU A 1 84 ? 5.042 -0.159 -11.037 1.00 98.62 84 GLU A C 1
ATOM 681 O O . GLU A 1 84 ? 4.823 -1.220 -11.619 1.00 98.62 84 GLU A O 1
ATOM 686 N N . PHE A 1 85 ? 4.416 0.130 -9.890 1.00 98.75 85 PHE A N 1
ATOM 687 C CA . PHE A 1 85 ? 3.466 -0.813 -9.282 1.00 98.75 85 PHE A CA 1
ATOM 688 C C . PHE A 1 85 ? 2.197 -0.997 -10.120 1.00 98.75 85 PHE A C 1
ATOM 690 O O . PHE A 1 85 ? 1.653 -2.098 -10.175 1.00 98.75 85 PHE A O 1
ATOM 697 N N . LYS A 1 86 ? 1.734 0.040 -10.830 1.00 98.62 86 LYS A N 1
ATOM 698 C CA . LYS A 1 86 ? 0.642 -0.119 -11.801 1.00 98.62 86 LYS A CA 1
ATOM 699 C C . LYS A 1 86 ? 1.042 -1.023 -12.964 1.00 98.62 86 LYS A C 1
ATOM 701 O O . LYS A 1 86 ? 0.227 -1.844 -13.362 1.00 98.62 86 LYS A O 1
ATOM 706 N N . LYS A 1 87 ? 2.287 -0.949 -13.452 1.00 98.56 87 LYS A N 1
ATOM 707 C CA . LYS A 1 87 ? 2.801 -1.886 -14.465 1.00 98.56 87 LYS A CA 1
ATOM 708 C C . LYS A 1 87 ? 2.822 -3.327 -13.964 1.00 98.56 87 LYS A C 1
ATOM 710 O O . LYS A 1 87 ? 2.390 -4.215 -14.692 1.00 98.56 87 LYS A O 1
ATOM 715 N N . VAL A 1 88 ? 3.220 -3.557 -12.709 1.00 98.62 88 VAL A N 1
ATOM 716 C CA . VAL A 1 88 ? 3.097 -4.886 -12.079 1.00 98.62 88 VAL A CA 1
ATOM 717 C C . VAL A 1 88 ? 1.652 -5.379 -12.135 1.00 98.62 88 VAL A C 1
ATOM 719 O O . VAL A 1 88 ? 1.426 -6.510 -12.544 1.00 98.62 88 VAL A O 1
ATOM 722 N N . LEU A 1 89 ? 0.678 -4.531 -11.796 1.00 98.38 89 LEU A N 1
ATOM 723 C CA . LEU A 1 89 ? -0.743 -4.898 -11.791 1.00 98.38 89 LEU A CA 1
ATOM 724 C C . LEU A 1 89 ? -1.365 -5.046 -13.187 1.00 98.38 89 LEU A C 1
ATOM 726 O O . LEU A 1 89 ? -2.317 -5.805 -13.347 1.00 98.38 89 LEU A O 1
ATOM 730 N N . GLU A 1 90 ? -0.843 -4.352 -14.200 1.00 98.19 90 GLU A N 1
ATOM 731 C CA . GLU A 1 90 ? -1.215 -4.579 -15.604 1.00 98.19 90 GLU A CA 1
ATOM 732 C C . GLU A 1 90 ? -0.791 -5.982 -16.069 1.00 98.19 90 GLU A C 1
ATOM 734 O O . GLU A 1 90 ? -1.527 -6.631 -16.810 1.00 98.19 90 GLU A O 1
ATOM 739 N N . ILE A 1 91 ? 0.375 -6.460 -15.616 1.00 97.50 91 ILE A N 1
ATOM 740 C CA . ILE A 1 91 ? 0.928 -7.779 -15.966 1.00 97.50 91 ILE A CA 1
ATOM 741 C C . ILE A 1 91 ? 0.328 -8.888 -15.085 1.00 97.50 91 ILE A C 1
ATOM 743 O O . ILE A 1 91 ? -0.011 -9.965 -15.574 1.00 97.50 91 ILE A O 1
ATOM 747 N N . ASN A 1 92 ? 0.186 -8.631 -13.784 1.00 97.75 92 ASN A N 1
ATOM 748 C CA . ASN A 1 92 ? -0.371 -9.533 -12.781 1.00 97.75 92 ASN A CA 1
ATOM 749 C C . ASN A 1 92 ? -1.415 -8.802 -11.912 1.00 97.75 92 ASN A C 1
ATOM 751 O O . ASN A 1 92 ? -1.075 -8.245 -10.865 1.00 97.75 92 ASN A O 1
ATOM 755 N N . PRO A 1 93 ? -2.706 -8.858 -12.285 1.00 98.00 93 PRO A N 1
ATOM 756 C CA . PRO A 1 93 ? -3.774 -8.182 -11.546 1.00 98.00 93 PRO A CA 1
ATOM 757 C C . PRO A 1 93 ? -4.007 -8.696 -10.119 1.00 98.00 93 PRO A C 1
ATOM 759 O O . PRO A 1 93 ? -4.716 -8.049 -9.355 1.00 98.00 93 PRO A O 1
ATOM 762 N N . ASN A 1 94 ? -3.442 -9.851 -9.752 1.00 97.62 94 ASN A N 1
ATOM 763 C CA . ASN A 1 94 ? -3.607 -10.473 -8.436 1.00 97.62 94 ASN A CA 1
ATOM 764 C C . ASN A 1 94 ? -2.350 -10.327 -7.561 1.00 97.62 94 ASN A C 1
ATOM 766 O O . ASN A 1 94 ? -2.107 -11.150 -6.679 1.00 97.62 94 ASN A O 1
ATOM 770 N N . ASP A 1 95 ? -1.535 -9.299 -7.793 1.00 98.31 95 ASP A N 1
ATOM 771 C CA . ASP A 1 95 ? -0.365 -9.017 -6.964 1.00 98.31 95 ASP A CA 1
ATOM 772 C C . ASP A 1 95 ? -0.752 -8.227 -5.698 1.00 98.31 95 ASP A C 1
ATOM 774 O O . ASP A 1 95 ? -0.940 -7.007 -5.715 1.00 98.31 95 ASP A O 1
ATOM 778 N N . ALA A 1 96 ? -0.908 -8.939 -4.577 1.00 98.19 96 ALA A N 1
ATOM 779 C CA . ALA A 1 96 ? -1.280 -8.333 -3.297 1.00 98.19 96 ALA A CA 1
ATOM 780 C C . ALA A 1 96 ? -0.234 -7.322 -2.797 1.00 98.19 96 ALA A C 1
ATOM 782 O O . ALA A 1 96 ? -0.591 -6.303 -2.203 1.00 98.19 96 ALA A O 1
ATOM 783 N N . GLU A 1 97 ? 1.049 -7.587 -3.047 1.00 98.12 97 GLU A N 1
ATOM 784 C CA . GLU A 1 97 ? 2.149 -6.759 -2.560 1.00 98.12 97 GLU A CA 1
ATOM 785 C C . GLU A 1 97 ? 2.220 -5.430 -3.327 1.00 98.12 97 GLU A C 1
ATOM 787 O O . GLU A 1 97 ? 2.443 -4.374 -2.731 1.00 98.12 97 GLU A O 1
ATOM 792 N N . ALA A 1 98 ? 1.948 -5.439 -4.634 1.00 98.44 98 ALA A N 1
ATOM 793 C CA . ALA A 1 98 ? 1.833 -4.220 -5.431 1.00 98.44 98 ALA A CA 1
ATOM 794 C C . ALA A 1 98 ? 0.662 -3.341 -4.956 1.00 98.44 98 ALA A C 1
ATOM 796 O O . ALA A 1 98 ? 0.829 -2.129 -4.793 1.00 98.44 98 ALA A O 1
ATOM 797 N N . TYR A 1 99 ? -0.500 -3.936 -4.654 1.00 98.81 99 TYR A N 1
ATOM 798 C CA . TYR A 1 99 ? -1.623 -3.205 -4.055 1.00 98.81 99 TYR A CA 1
ATOM 799 C C . TYR A 1 99 ? -1.285 -2.631 -2.674 1.00 98.81 99 TYR A C 1
ATOM 801 O O . TYR A 1 99 ? -1.610 -1.475 -2.398 1.00 98.81 99 TYR A O 1
ATOM 809 N N . TYR A 1 100 ? -0.601 -3.396 -1.821 1.00 98.75 100 TYR A N 1
ATOM 810 C CA . TYR A 1 100 ? -0.143 -2.926 -0.514 1.00 98.75 100 TYR A CA 1
ATOM 811 C C . TYR A 1 100 ? 0.801 -1.720 -0.638 1.00 98.75 100 TYR A C 1
ATOM 813 O O . TYR A 1 100 ? 0.617 -0.702 0.035 1.00 98.75 100 TYR A O 1
ATOM 821 N N . ASN A 1 101 ? 1.779 -1.784 -1.544 1.00 98.69 101 ASN A N 1
ATOM 822 C CA . ASN A 1 101 ? 2.712 -0.681 -1.766 1.00 98.69 101 ASN A CA 1
ATOM 823 C C . ASN A 1 101 ? 2.030 0.562 -2.359 1.00 98.69 101 ASN A C 1
ATOM 825 O O . ASN A 1 101 ? 2.329 1.676 -1.924 1.00 98.69 101 ASN A O 1
ATOM 829 N N . LEU A 1 102 ? 1.065 0.398 -3.272 1.00 98.75 102 LEU A N 1
ATOM 830 C CA . LEU A 1 102 ? 0.220 1.508 -3.731 1.00 98.75 102 LEU A CA 1
ATOM 831 C C . LEU A 1 102 ? -0.565 2.138 -2.578 1.00 98.75 102 LEU A C 1
ATOM 833 O O . LEU A 1 102 ? -0.596 3.362 -2.463 1.00 98.75 102 LEU A O 1
ATOM 837 N N . GLY A 1 103 ? -1.136 1.324 -1.687 1.00 98.62 103 GLY A N 1
ATOM 838 C CA . GLY A 1 103 ? -1.821 1.815 -0.493 1.00 98.62 103 GLY A CA 1
ATOM 839 C C . GLY A 1 103 ? -0.911 2.667 0.395 1.00 98.62 103 GLY A C 1
ATOM 840 O O . GLY A 1 103 ? -1.293 3.758 0.820 1.00 98.62 103 GLY A O 1
ATOM 841 N N . ASN A 1 104 ? 0.331 2.224 0.610 1.00 98.62 104 ASN A N 1
ATOM 842 C CA . ASN A 1 104 ? 1.326 2.989 1.364 1.00 98.62 104 ASN A CA 1
ATOM 843 C C . ASN A 1 104 ? 1.665 4.321 0.687 1.00 98.62 104 ASN A C 1
ATOM 845 O O . ASN A 1 104 ? 1.719 5.351 1.363 1.00 98.62 104 ASN A O 1
ATOM 849 N N . ILE A 1 105 ? 1.854 4.320 -0.635 1.00 98.69 105 ILE A N 1
ATOM 850 C CA . ILE A 1 105 ? 2.109 5.539 -1.411 1.00 98.69 105 ILE A CA 1
ATOM 851 C C . ILE A 1 105 ? 0.947 6.526 -1.267 1.00 98.69 105 ILE A C 1
ATOM 853 O O . ILE A 1 105 ? 1.169 7.691 -0.937 1.00 98.69 105 ILE A O 1
ATOM 857 N N . TYR A 1 106 ? -0.291 6.070 -1.456 1.00 98.69 106 TYR A N 1
ATOM 858 C CA . TYR A 1 106 ? -1.472 6.923 -1.331 1.00 98.69 106 TYR A CA 1
ATOM 859 C C . TYR A 1 106 ? -1.629 7.488 0.082 1.00 98.69 106 TYR A C 1
ATOM 861 O O . TYR A 1 106 ? -1.893 8.681 0.232 1.00 98.69 106 TYR A O 1
ATOM 869 N N . ASN A 1 107 ? -1.348 6.693 1.118 1.00 97.19 107 ASN A N 1
ATOM 870 C CA . ASN A 1 107 ? -1.311 7.181 2.497 1.00 97.19 107 ASN A CA 1
ATOM 871 C C . ASN A 1 107 ? -0.269 8.292 2.692 1.00 97.19 107 ASN A C 1
ATOM 873 O O . ASN A 1 107 ? -0.570 9.309 3.314 1.00 97.19 107 ASN A O 1
ATOM 877 N N . LYS A 1 108 ? 0.944 8.138 2.141 1.00 97.12 108 LYS A N 1
ATOM 878 C CA . LYS A 1 108 ? 1.992 9.176 2.202 1.00 97.12 108 LYS A CA 1
ATOM 879 C C . LYS A 1 108 ? 1.600 10.454 1.460 1.00 97.12 108 LYS A C 1
ATOM 881 O O . LYS A 1 108 ? 1.998 11.535 1.881 1.00 97.12 108 LYS A O 1
ATOM 886 N N . LYS A 1 109 ? 0.794 10.336 0.403 1.00 97.44 109 LYS A N 1
ATOM 887 C CA . LYS A 1 109 ? 0.228 11.461 -0.358 1.00 97.44 109 LYS A CA 1
ATOM 888 C C . LYS A 1 109 ? -1.058 12.037 0.258 1.00 97.44 109 LYS A C 1
ATOM 890 O O . LYS A 1 109 ? -1.679 12.894 -0.362 1.00 97.44 109 LYS A O 1
ATOM 895 N N . ALA A 1 110 ? -1.472 11.570 1.442 1.00 97.75 110 ALA A N 1
ATOM 896 C CA . ALA A 1 110 ? -2.743 11.914 2.090 1.00 97.75 110 ALA A CA 1
ATOM 897 C C . ALA A 1 110 ? -4.005 11.598 1.253 1.00 97.75 110 ALA A C 1
ATOM 899 O O . ALA A 1 110 ? -5.089 12.122 1.508 1.00 97.75 110 ALA A O 1
ATOM 900 N N . GLN A 1 111 ? -3.886 10.703 0.270 1.00 98.44 111 GLN A N 1
ATOM 901 C CA . GLN A 1 111 ? -4.983 10.206 -0.562 1.00 98.44 111 GLN A CA 1
ATOM 902 C C . GLN A 1 111 ? -5.635 8.998 0.123 1.00 98.44 111 GLN A C 1
ATOM 904 O O . GLN A 1 111 ? -5.510 7.858 -0.321 1.00 98.44 111 GLN A O 1
ATOM 909 N N . TYR A 1 112 ? -6.284 9.230 1.266 1.00 98.50 112 TYR A N 1
ATOM 910 C CA . TYR A 1 112 ? -6.703 8.145 2.162 1.00 98.50 112 TYR A CA 1
ATOM 911 C C . TYR A 1 112 ? -7.735 7.192 1.543 1.00 98.50 112 TYR A C 1
ATOM 913 O O . TYR A 1 112 ? -7.678 5.993 1.800 1.00 98.50 112 TYR A O 1
ATOM 921 N N . ASP A 1 113 ? -8.641 7.686 0.695 1.00 98.56 113 ASP A N 1
ATOM 922 C CA . ASP A 1 113 ? -9.627 6.834 0.015 1.00 98.56 113 ASP A CA 1
ATOM 923 C C . ASP A 1 113 ? -8.980 5.865 -0.979 1.00 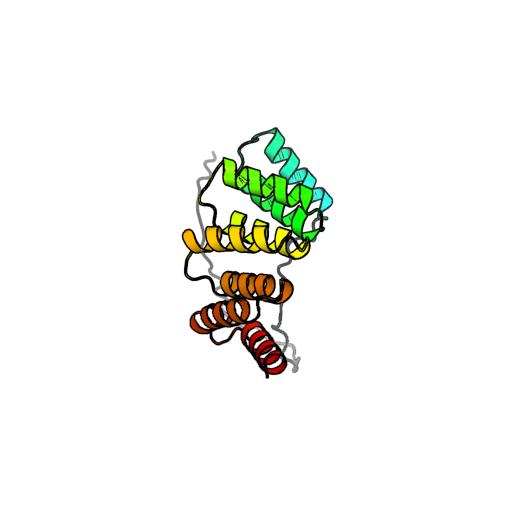98.56 113 ASP A C 1
ATOM 925 O O . ASP A 1 113 ? -9.284 4.669 -0.976 1.00 98.56 113 ASP A O 1
ATOM 929 N N . ASP A 1 114 ? -8.028 6.355 -1.774 1.00 98.56 114 ASP A N 1
ATOM 930 C CA . ASP A 1 114 ? -7.252 5.520 -2.691 1.00 98.56 114 ASP A CA 1
ATOM 931 C C . ASP A 1 114 ? -6.407 4.498 -1.920 1.00 98.56 114 ASP A C 1
ATOM 933 O O . ASP A 1 114 ? -6.329 3.330 -2.310 1.00 98.56 114 ASP A O 1
ATOM 937 N N . ALA A 1 115 ? -5.837 4.907 -0.780 1.00 98.75 115 ALA A N 1
ATOM 938 C CA . ALA A 1 115 ? -5.075 4.024 0.095 1.00 98.75 115 ALA A CA 1
ATOM 939 C C . ALA A 1 115 ? -5.932 2.869 0.627 1.00 98.75 115 ALA A C 1
ATOM 941 O O . ALA A 1 115 ? -5.569 1.703 0.473 1.00 98.75 115 ALA A O 1
ATOM 942 N N . ILE A 1 116 ? -7.099 3.183 1.200 1.00 98.81 116 ILE A N 1
ATOM 943 C CA . ILE A 1 116 ? -8.040 2.191 1.737 1.00 98.81 116 ILE A CA 1
ATOM 944 C C . ILE A 1 116 ? -8.481 1.220 0.639 1.00 98.81 116 ILE A C 1
ATOM 946 O O . ILE A 1 116 ? -8.508 0.010 0.867 1.00 98.81 116 ILE A O 1
ATOM 950 N N . ASN A 1 117 ? -8.802 1.723 -0.555 1.00 98.69 117 ASN A N 1
ATOM 951 C CA . ASN A 1 117 ? -9.206 0.880 -1.678 1.00 98.69 117 ASN A CA 1
ATOM 952 C C . ASN A 1 117 ? -8.083 -0.069 -2.117 1.00 98.69 117 ASN A C 1
ATOM 954 O O . ASN A 1 117 ? -8.334 -1.261 -2.310 1.00 98.69 117 ASN A O 1
ATOM 958 N N . ALA A 1 118 ? -6.848 0.426 -2.226 1.00 98.75 118 ALA A N 1
ATOM 959 C CA . ALA A 1 118 ? -5.691 -0.392 -2.576 1.00 98.75 118 ALA A CA 1
ATOM 960 C C . ALA A 1 118 ? -5.416 -1.471 -1.513 1.00 98.75 118 ALA A C 1
ATOM 962 O O . ALA A 1 118 ? -5.289 -2.648 -1.845 1.00 98.75 118 ALA A O 1
ATOM 963 N N . PHE A 1 119 ? -5.439 -1.120 -0.227 1.00 98.81 119 PHE A N 1
ATOM 964 C CA . PHE A 1 119 ? -5.275 -2.097 0.850 1.00 98.81 119 PHE A CA 1
ATOM 965 C C . PHE A 1 119 ? -6.397 -3.140 0.897 1.00 98.81 119 PHE A C 1
ATOM 967 O O . PHE A 1 119 ? -6.131 -4.322 1.098 1.00 98.81 119 PHE A O 1
ATOM 974 N N . LYS A 1 120 ? -7.655 -2.748 0.658 1.00 98.69 120 LYS A N 1
ATOM 975 C CA . LYS A 1 120 ? -8.771 -3.704 0.561 1.00 98.69 120 LYS A CA 1
ATOM 976 C C . LYS A 1 120 ? -8.593 -4.671 -0.607 1.00 98.69 120 LYS A C 1
ATOM 978 O O . LYS A 1 120 ? -8.933 -5.844 -0.472 1.00 98.69 120 LYS A O 1
ATOM 983 N N . LYS A 1 121 ? -8.033 -4.216 -1.734 1.00 98.69 121 LYS A N 1
ATOM 984 C CA . LYS A 1 121 ? -7.653 -5.106 -2.842 1.00 98.69 121 LYS A CA 1
ATOM 985 C C . LYS A 1 121 ? -6.548 -6.075 -2.426 1.00 98.69 121 LYS A C 1
ATOM 987 O O . LYS A 1 121 ? -6.715 -7.271 -2.654 1.00 98.69 121 LYS A O 1
ATOM 992 N N . ALA A 1 122 ? -5.511 -5.606 -1.731 1.00 98.56 122 ALA A N 1
ATOM 993 C CA . ALA A 1 122 ? -4.476 -6.480 -1.174 1.00 98.56 122 ALA A CA 1
ATOM 994 C C . ALA A 1 122 ? -5.073 -7.558 -0.247 1.00 98.56 122 ALA A C 1
ATOM 996 O O . ALA A 1 122 ? -4.820 -8.742 -0.451 1.00 98.56 122 ALA A O 1
ATOM 997 N N . LEU A 1 123 ? -5.958 -7.179 0.685 1.00 98.38 123 LEU A N 1
ATOM 998 C CA . LEU A 1 123 ? -6.645 -8.117 1.586 1.00 98.38 123 LEU A CA 1
ATOM 999 C C . LEU A 1 123 ? -7.614 -9.064 0.868 1.00 98.38 123 LEU A C 1
ATOM 1001 O O . LEU A 1 123 ? -7.815 -10.184 1.320 1.00 98.38 123 LEU A O 1
ATOM 1005 N N . SER A 1 124 ? -8.210 -8.663 -0.257 1.00 98.44 124 SER A N 1
ATOM 1006 C CA . SER A 1 124 ? -9.050 -9.577 -1.045 1.00 98.44 124 SER A CA 1
ATOM 1007 C C . SER A 1 124 ? -8.253 -10.736 -1.656 1.00 98.44 124 SER A C 1
ATOM 1009 O O . SER A 1 124 ? -8.816 -11.801 -1.898 1.00 98.44 124 SER A O 1
ATOM 1011 N N . ILE A 1 125 ? -6.947 -10.538 -1.866 1.00 97.88 125 ILE A N 1
ATOM 1012 C CA . ILE A 1 125 ? -6.020 -11.540 -2.403 1.00 97.88 125 ILE A CA 1
ATOM 1013 C C . ILE A 1 125 ? -5.324 -12.289 -1.258 1.00 97.88 125 ILE A C 1
ATOM 1015 O O . ILE A 1 125 ? -5.213 -13.513 -1.293 1.00 97.88 125 ILE A O 1
ATOM 1019 N N . PHE A 1 126 ? -4.882 -11.566 -0.224 1.00 96.00 126 PHE A N 1
ATOM 1020 C CA . PHE A 1 126 ? -4.225 -12.115 0.959 1.00 96.00 126 PHE A CA 1
ATOM 1021 C C . PHE A 1 126 ? -4.926 -11.639 2.252 1.00 96.00 126 PHE A C 1
ATOM 1023 O O . PHE A 1 126 ? -4.530 -10.639 2.850 1.00 96.00 126 PHE A O 1
ATOM 1030 N N . PRO A 1 127 ? -5.975 -12.349 2.717 1.00 95.19 127 PRO A N 1
ATOM 1031 C CA . PRO A 1 127 ? -6.896 -11.838 3.745 1.00 95.19 127 PRO A CA 1
ATOM 1032 C C . PRO A 1 127 ? -6.359 -11.762 5.174 1.00 95.19 127 PRO A C 1
ATOM 1034 O O . PRO A 1 127 ? -7.020 -11.199 6.044 1.00 95.19 127 PRO A O 1
ATOM 1037 N N . ARG A 1 128 ? -5.205 -12.370 5.457 1.00 96.12 128 ARG A N 1
ATOM 1038 C CA . ARG A 1 128 ? -4.671 -12.523 6.820 1.00 96.12 128 ARG A CA 1
ATOM 1039 C C . ARG A 1 128 ? -3.374 -11.746 7.012 1.00 96.12 128 ARG A C 1
ATOM 1041 O O . ARG A 1 128 ? -2.391 -12.303 7.489 1.00 96.12 128 ARG A O 1
ATOM 1048 N N . ASP A 1 129 ? -3.391 -10.466 6.659 1.00 96.44 129 ASP A N 1
ATOM 1049 C CA . ASP A 1 129 ? -2.269 -9.562 6.904 1.00 96.44 129 ASP A CA 1
ATOM 1050 C C . ASP A 1 129 ? -2.610 -8.488 7.941 1.00 96.44 129 ASP A C 1
ATOM 1052 O O . ASP A 1 129 ? -3.310 -7.510 7.659 1.00 96.44 129 ASP A O 1
ATOM 1056 N N . ALA A 1 130 ? -2.073 -8.669 9.148 1.00 96.94 130 ALA A N 1
ATOM 1057 C CA . ALA A 1 130 ? -2.213 -7.717 10.243 1.00 96.94 130 ALA A CA 1
ATOM 1058 C C . ALA A 1 130 ? -1.648 -6.331 9.879 1.00 96.94 130 ALA A C 1
ATOM 1060 O O . ALA A 1 130 ? -2.236 -5.314 10.254 1.00 96.94 130 ALA A O 1
ATOM 1061 N N . GLY A 1 131 ? -0.555 -6.280 9.107 1.00 96.31 131 GLY A N 1
ATOM 1062 C CA . GLY A 1 131 ? 0.077 -5.030 8.686 1.00 96.31 131 GLY A CA 1
ATOM 1063 C C . GLY A 1 131 ? -0.833 -4.201 7.779 1.00 96.31 131 GLY A C 1
ATOM 1064 O O . GLY A 1 131 ? -1.007 -2.999 7.996 1.00 96.31 131 GLY A O 1
ATOM 1065 N N . THR A 1 132 ? -1.494 -4.840 6.811 1.00 98.06 132 THR A N 1
ATOM 1066 C CA . THR A 1 132 ? -2.471 -4.157 5.952 1.00 98.06 132 THR A CA 1
ATOM 1067 C C . THR A 1 132 ? -3.673 -3.633 6.745 1.00 98.06 132 THR A C 1
ATOM 1069 O O . THR A 1 132 ? -4.065 -2.482 6.544 1.00 98.06 132 THR A O 1
ATOM 1072 N N . PHE A 1 133 ? -4.232 -4.402 7.689 1.00 98.50 133 PHE A N 1
ATOM 1073 C CA . PHE A 1 133 ? -5.312 -3.901 8.557 1.00 98.50 133 PHE A CA 1
ATOM 1074 C C . PHE A 1 133 ? -4.875 -2.696 9.401 1.00 98.50 133 PHE A C 1
ATOM 1076 O O . PHE A 1 133 ? -5.618 -1.717 9.505 1.00 98.50 133 PHE A O 1
ATOM 1083 N N . HIS A 1 134 ? -3.653 -2.718 9.941 1.00 98.19 134 HIS A N 1
ATOM 1084 C CA . HIS A 1 134 ? -3.080 -1.575 10.649 1.00 98.19 134 HIS A CA 1
ATOM 1085 C C . HIS A 1 134 ? -2.986 -0.331 9.751 1.00 98.19 134 HIS A C 1
ATOM 1087 O O . HIS A 1 134 ? -3.389 0.760 10.153 1.00 98.19 134 HIS A O 1
ATOM 1093 N N . ASN A 1 135 ? -2.527 -0.482 8.506 1.00 98.31 135 ASN A N 1
ATOM 1094 C CA . ASN A 1 135 ? -2.411 0.639 7.571 1.00 98.31 135 ASN A CA 1
ATOM 1095 C C . ASN A 1 135 ? -3.763 1.193 7.100 1.00 98.31 135 ASN A C 1
ATOM 1097 O O . ASN A 1 135 ? -3.877 2.404 6.885 1.00 98.31 135 ASN A O 1
ATOM 1101 N N . ILE A 1 136 ? -4.793 0.348 6.996 1.00 98.50 136 ILE A N 1
ATOM 1102 C CA . ILE A 1 136 ? -6.181 0.795 6.803 1.00 98.50 136 ILE A CA 1
ATOM 1103 C C . ILE A 1 136 ? -6.647 1.603 8.022 1.00 98.50 136 ILE A C 1
ATOM 1105 O O . ILE A 1 136 ? -7.218 2.680 7.855 1.00 98.50 136 ILE A O 1
ATOM 1109 N N . GLY A 1 137 ? -6.351 1.134 9.240 1.00 98.06 137 GLY A N 1
ATOM 1110 C CA . GLY A 1 137 ? -6.642 1.867 10.474 1.00 98.06 137 GLY A CA 1
ATOM 1111 C C . GLY A 1 137 ? -5.986 3.248 10.507 1.00 98.06 137 GLY A C 1
ATOM 1112 O O . GLY A 1 137 ? -6.652 4.239 10.808 1.00 98.06 137 GLY A O 1
ATOM 1113 N N . ASN A 1 138 ? -4.714 3.340 10.102 1.00 98.19 138 ASN A N 1
ATOM 1114 C CA . ASN A 1 138 ? -3.999 4.612 9.966 1.00 98.19 138 ASN A CA 1
ATOM 1115 C C . ASN A 1 138 ? -4.688 5.541 8.952 1.00 98.19 138 ASN A C 1
ATOM 1117 O O . ASN A 1 138 ? -4.869 6.728 9.224 1.00 98.19 138 ASN A O 1
ATOM 1121 N N . ALA A 1 139 ? -5.101 5.007 7.798 1.00 98.38 139 ALA A N 1
ATOM 1122 C CA . ALA A 1 139 ? -5.783 5.779 6.761 1.00 98.38 139 ALA A CA 1
ATOM 1123 C C . ALA A 1 139 ? -7.125 6.346 7.258 1.00 98.38 139 ALA A C 1
ATOM 1125 O O . ALA A 1 139 ? -7.380 7.544 7.121 1.00 98.38 139 ALA A O 1
ATOM 1126 N N . TYR A 1 140 ? -7.956 5.519 7.902 1.00 98.50 140 TYR A N 1
ATOM 1127 C CA . TYR A 1 140 ? -9.222 5.960 8.493 1.00 98.50 140 TYR A CA 1
ATOM 1128 C C . TYR A 1 140 ? -9.017 6.990 9.609 1.00 98.50 140 TYR A C 1
ATOM 1130 O O . TYR A 1 140 ? -9.727 7.997 9.649 1.00 98.50 140 TYR A O 1
ATOM 1138 N N . ALA A 1 141 ? -8.017 6.790 10.474 1.00 97.12 141 ALA A N 1
ATOM 1139 C CA . ALA A 1 141 ? -7.705 7.716 11.561 1.00 97.12 141 ALA A CA 1
ATOM 1140 C C . ALA A 1 141 ? -7.320 9.102 11.024 1.00 97.12 141 ALA A C 1
ATOM 1142 O O . ALA A 1 141 ? -7.829 10.113 11.511 1.00 97.12 141 ALA A O 1
ATOM 1143 N N . ASN A 1 142 ? -6.481 9.149 9.985 1.00 96.31 142 ASN A N 1
ATOM 1144 C CA . ASN A 1 142 ? -6.080 10.397 9.334 1.00 96.31 142 ASN A CA 1
ATOM 1145 C C . ASN A 1 142 ? -7.236 11.080 8.591 1.00 96.31 142 ASN A C 1
ATOM 1147 O O . ASN A 1 142 ? -7.270 12.305 8.500 1.00 96.31 142 ASN A O 1
ATOM 1151 N N . LYS A 1 143 ? -8.210 10.303 8.105 1.00 96.38 143 LYS A N 1
ATOM 1152 C CA . LYS A 1 143 ? -9.455 10.818 7.521 1.00 96.38 143 LYS A CA 1
ATOM 1153 C C . LYS A 1 143 ? -10.461 11.313 8.578 1.00 96.38 143 LYS A C 1
ATOM 1155 O O . LYS A 1 143 ? -11.480 11.897 8.228 1.00 96.38 143 LYS A O 1
ATOM 1160 N N . GLY A 1 144 ? -10.201 11.080 9.867 1.00 94.94 144 GLY A N 1
ATOM 1161 C CA . GLY A 1 144 ? -11.112 11.420 10.966 1.00 94.94 144 GLY A CA 1
ATOM 1162 C C . GLY A 1 144 ? -12.238 10.404 11.193 1.00 94.94 144 GLY A C 1
ATOM 1163 O O . GLY A 1 144 ? -13.115 10.640 12.019 1.00 94.94 144 GLY A O 1
ATOM 1164 N N . MET A 1 145 ? -12.210 9.259 10.507 1.00 96.75 145 MET A N 1
ATOM 1165 C CA . MET A 1 145 ? -13.176 8.168 10.673 1.00 96.75 145 MET A CA 1
ATOM 1166 C C . MET A 1 145 ? -12.738 7.272 11.837 1.00 96.75 145 MET A C 1
ATOM 1168 O O . MET A 1 145 ? -12.153 6.206 11.652 1.00 96.75 145 MET A O 1
ATOM 1172 N N . VAL A 1 146 ? -12.960 7.759 13.060 1.00 95.81 146 VAL A N 1
ATOM 1173 C CA . VAL A 1 146 ? -12.433 7.152 14.295 1.00 95.81 146 VAL A CA 1
ATOM 1174 C C . VAL A 1 146 ? -12.924 5.716 14.500 1.00 95.81 146 VAL A C 1
ATOM 1176 O O . VAL A 1 146 ? -12.122 4.845 14.836 1.00 95.81 146 VAL A O 1
ATOM 1179 N N . ASP A 1 147 ? -14.208 5.449 14.264 1.00 96.06 147 ASP A N 1
ATOM 1180 C CA . ASP A 1 147 ? -14.789 4.123 14.505 1.00 96.06 147 ASP A CA 1
ATOM 1181 C C . ASP A 1 147 ? -14.273 3.074 13.512 1.00 96.06 147 ASP A C 1
ATOM 1183 O O . ASP A 1 147 ? -13.875 1.980 13.915 1.00 96.06 147 ASP A O 1
ATOM 1187 N N . ASP A 1 148 ? -14.168 3.426 12.229 1.00 97.75 148 ASP A N 1
ATOM 11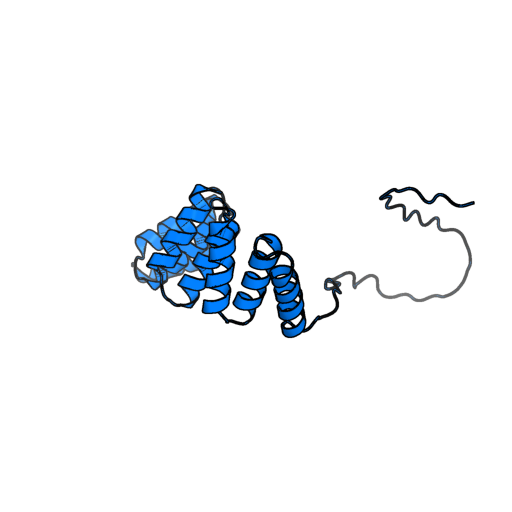88 C CA . ASP A 1 148 ? -13.576 2.558 11.205 1.00 97.75 148 ASP A CA 1
ATOM 1189 C C . ASP A 1 148 ? -12.090 2.279 11.466 1.00 97.75 148 ASP A C 1
ATOM 1191 O O . ASP A 1 148 ? -11.606 1.162 11.243 1.00 97.75 148 ASP A O 1
ATOM 1195 N N . ALA A 1 149 ? -11.363 3.275 11.981 1.00 97.88 149 ALA A N 1
ATOM 1196 C CA . ALA A 1 149 ? -9.971 3.113 12.369 1.00 97.88 149 ALA A CA 1
ATOM 1197 C C . ALA A 1 149 ? -9.821 2.103 13.513 1.00 97.88 149 ALA A C 1
ATOM 1199 O O . ALA A 1 149 ? -9.025 1.171 13.404 1.00 97.88 149 ALA A O 1
ATOM 1200 N N . ILE A 1 150 ? -10.621 2.248 14.575 1.00 96.81 150 ILE A N 1
ATOM 1201 C CA . ILE A 1 150 ? -10.635 1.324 15.718 1.00 96.81 150 ILE A CA 1
ATOM 1202 C C . ILE A 1 150 ? -10.961 -0.098 15.256 1.00 96.81 150 ILE A C 1
ATOM 1204 O O . ILE A 1 150 ? -10.219 -1.020 15.593 1.00 96.81 150 ILE A O 1
ATOM 1208 N N . ASN A 1 151 ? -12.005 -0.277 14.443 1.00 97.31 151 ASN A N 1
ATOM 1209 C CA . ASN A 1 151 ? -12.377 -1.591 13.910 1.00 97.31 151 ASN A CA 1
ATOM 1210 C C . ASN A 1 151 ? -11.226 -2.229 13.116 1.00 97.31 151 ASN A C 1
ATOM 1212 O O . ASN A 1 151 ? -10.938 -3.415 13.264 1.00 97.31 151 ASN A O 1
ATOM 1216 N N . SER A 1 152 ? -10.526 -1.439 12.300 1.00 98.00 152 SER A N 1
ATOM 1217 C CA . SER A 1 152 ? -9.398 -1.928 11.498 1.00 98.00 152 SER A CA 1
ATOM 1218 C C . SER A 1 152 ? -8.212 -2.348 12.371 1.00 98.00 152 SER A C 1
ATOM 1220 O O . SER A 1 152 ? -7.636 -3.414 12.160 1.00 98.00 152 SER A O 1
ATOM 1222 N N . TYR A 1 153 ? -7.875 -1.568 13.401 1.00 98.00 153 TYR A N 1
ATOM 1223 C CA . TYR A 1 153 ? -6.833 -1.958 14.352 1.00 98.00 153 TYR A CA 1
ATOM 1224 C C . TYR A 1 153 ? -7.217 -3.186 15.182 1.00 98.00 153 TYR A C 1
ATOM 1226 O O . TYR A 1 153 ? -6.354 -4.018 15.447 1.00 98.00 153 TYR A O 1
ATOM 1234 N N . GLN A 1 154 ? -8.492 -3.350 15.546 1.00 97.38 154 GLN A N 1
ATOM 1235 C CA . GLN A 1 154 ? -8.970 -4.561 16.219 1.00 97.38 154 GLN A CA 1
ATOM 1236 C C . GLN A 1 154 ? -8.755 -5.803 15.351 1.00 97.38 154 GLN A C 1
ATOM 1238 O O . GLN A 1 154 ? -8.289 -6.820 15.859 1.00 97.38 154 GLN A O 1
ATOM 1243 N N . MET A 1 155 ? -9.024 -5.719 14.043 1.00 97.69 155 MET A N 1
ATOM 1244 C CA . MET A 1 155 ? -8.718 -6.809 13.108 1.00 97.69 155 MET A CA 1
ATOM 1245 C C . MET A 1 155 ? -7.211 -7.094 13.039 1.00 97.69 155 MET A C 1
ATOM 1247 O O . MET A 1 155 ? -6.809 -8.256 13.048 1.00 97.69 155 MET A O 1
ATOM 1251 N N . ALA A 1 156 ? -6.372 -6.052 13.028 1.00 97.31 156 ALA A N 1
ATOM 1252 C CA . ALA A 1 156 ? -4.918 -6.209 13.050 1.00 97.31 156 ALA A CA 1
ATOM 1253 C C . ALA A 1 156 ? -4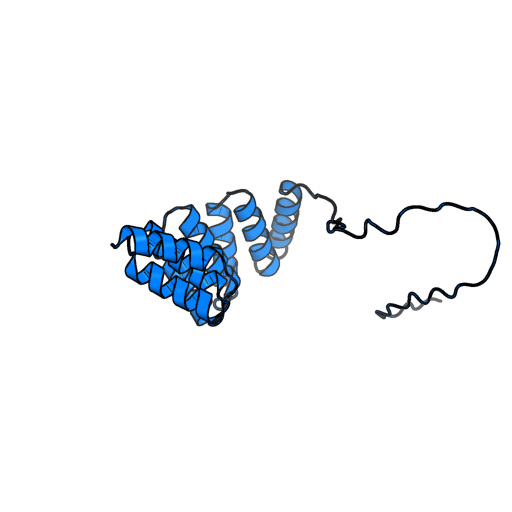.438 -6.932 14.322 1.00 97.31 156 ALA A C 1
ATOM 1255 O O . ALA A 1 156 ? -3.699 -7.907 14.228 1.00 97.31 156 ALA A O 1
ATOM 1256 N N . VAL A 1 157 ? -4.912 -6.506 15.497 1.00 96.81 157 VAL A N 1
ATOM 1257 C CA . VAL A 1 157 ? -4.577 -7.102 16.804 1.00 96.81 157 VAL A CA 1
ATOM 1258 C C . VAL A 1 157 ? -5.121 -8.525 16.946 1.00 96.81 157 VAL A C 1
ATOM 1260 O O . VAL A 1 157 ? -4.479 -9.372 17.561 1.00 96.81 157 VAL A O 1
ATOM 1263 N N . ALA A 1 158 ? -6.289 -8.822 16.371 1.00 96.81 158 ALA A N 1
ATOM 1264 C CA . ALA A 1 158 ? -6.838 -10.176 16.370 1.00 96.81 158 ALA A CA 1
ATOM 1265 C C . ALA A 1 158 ? -5.970 -11.159 15.562 1.00 96.81 158 ALA A C 1
ATOM 1267 O O . ALA A 1 158 ? -5.920 -12.345 15.888 1.00 96.81 158 ALA A O 1
ATOM 1268 N N . LEU A 1 159 ? -5.291 -10.677 14.515 1.00 95.75 159 LEU A N 1
ATOM 1269 C CA . LEU A 1 159 ? -4.359 -11.471 13.712 1.00 95.75 159 LEU A CA 1
ATOM 1270 C C . LEU A 1 159 ? -2.958 -11.537 14.330 1.00 95.75 159 LEU A C 1
ATOM 1272 O O . LEU A 1 159 ? -2.349 -12.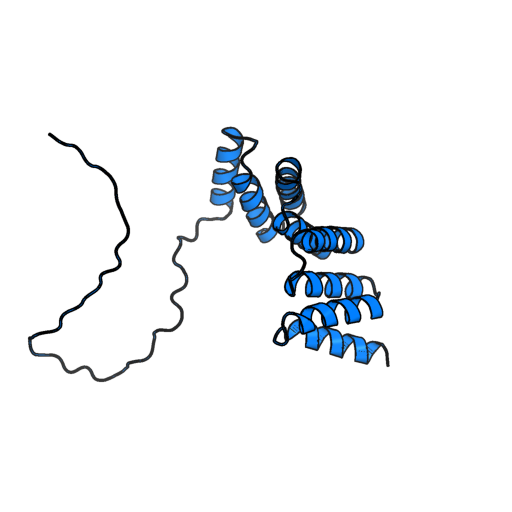606 14.315 1.00 95.75 159 LEU A O 1
ATOM 1276 N N . ASP A 1 160 ? -2.467 -10.422 14.871 1.00 96.19 160 ASP A N 1
ATOM 1277 C CA . ASP A 1 160 ? -1.198 -10.329 15.591 1.00 96.19 160 ASP A CA 1
ATOM 1278 C C . ASP A 1 160 ? -1.361 -9.517 16.891 1.00 96.19 160 ASP A C 1
ATOM 1280 O O . ASP A 1 160 ? -1.293 -8.281 16.882 1.00 96.19 160 ASP A O 1
ATOM 1284 N N . PRO A 1 161 ? -1.536 -10.199 18.039 1.00 94.19 161 PRO A N 1
ATOM 1285 C CA . PRO A 1 161 ? -1.695 -9.540 19.331 1.00 94.19 161 PRO A CA 1
ATOM 1286 C C . PRO A 1 161 ? -0.487 -8.711 19.780 1.00 94.19 161 PRO A C 1
ATOM 1288 O O . PRO A 1 161 ? -0.643 -7.861 20.658 1.00 94.19 161 PRO A O 1
ATOM 1291 N N . ASN A 1 162 ? 0.700 -8.936 19.202 1.00 93.00 162 ASN A N 1
ATOM 1292 C CA . ASN A 1 162 ? 1.939 -8.259 19.591 1.00 93.00 162 ASN A CA 1
ATOM 1293 C C . ASN A 1 162 ? 2.185 -6.949 18.832 1.00 93.00 162 ASN A C 1
ATOM 1295 O O . ASN A 1 162 ? 3.197 -6.291 19.074 1.00 93.00 162 ASN A O 1
ATOM 1299 N N . LEU A 1 163 ? 1.273 -6.548 17.941 1.00 91.69 163 LEU A N 1
ATOM 1300 C CA . LEU A 1 163 ? 1.387 -5.323 17.157 1.00 91.69 163 LEU A CA 1
ATOM 1301 C C . LEU A 1 163 ? 1.135 -4.080 18.033 1.00 91.69 163 LEU A C 1
ATOM 1303 O O . LEU A 1 163 ? 0.036 -3.516 18.068 1.00 91.69 163 LEU A O 1
ATOM 1307 N N . ALA A 1 164 ? 2.162 -3.679 18.785 1.00 88.31 164 ALA A N 1
ATOM 1308 C CA . ALA A 1 164 ? 2.112 -2.634 19.808 1.00 88.31 164 ALA A CA 1
ATOM 1309 C C . ALA A 1 164 ? 1.603 -1.287 19.270 1.00 88.31 164 ALA A C 1
ATOM 1311 O O . ALA A 1 164 ? 0.885 -0.562 19.962 1.00 88.31 164 ALA A O 1
ATOM 1312 N N . GLU A 1 165 ? 1.932 -0.962 18.022 1.00 90.06 165 GLU A N 1
ATOM 1313 C CA . GLU A 1 165 ? 1.503 0.249 17.333 1.00 90.06 165 GLU A CA 1
ATOM 1314 C C . GLU A 1 165 ? -0.020 0.301 17.170 1.00 90.06 165 GLU A C 1
ATOM 1316 O O . GLU A 1 165 ? -0.619 1.353 17.390 1.00 90.06 165 GLU A O 1
ATOM 1321 N N . SER A 1 166 ? -0.668 -0.826 16.855 1.00 90.19 166 SER A N 1
ATOM 1322 C CA . SER A 1 166 ? -2.133 -0.898 16.752 1.00 90.19 166 SER A CA 1
ATOM 1323 C C . SER A 1 166 ? -2.806 -0.669 18.102 1.00 90.19 166 SER A C 1
ATOM 1325 O O . SER A 1 166 ? -3.743 0.123 18.187 1.00 90.19 166 SER A O 1
ATOM 1327 N N . HIS A 1 167 ? -2.292 -1.282 19.174 1.00 87.19 167 HIS A N 1
ATOM 1328 C CA . HIS A 1 167 ? -2.794 -1.051 20.536 1.00 87.19 167 HIS A CA 1
ATOM 1329 C C . HIS A 1 167 ? -2.668 0.417 20.945 1.00 87.19 167 HIS A C 1
ATOM 1331 O O . HIS A 1 167 ? -3.622 1.014 21.445 1.00 87.19 167 HIS A O 1
ATOM 1337 N N . LYS A 1 168 ? -1.502 1.021 20.688 1.00 93.94 168 LYS A N 1
ATOM 1338 C CA . LYS A 1 168 ? -1.241 2.433 20.985 1.00 93.94 168 LYS A CA 1
ATOM 1339 C C . LYS A 1 168 ? -2.187 3.354 20.212 1.00 93.94 168 LYS A C 1
ATOM 1341 O O . LYS A 1 168 ? -2.759 4.270 20.803 1.00 93.94 168 LYS A O 1
ATOM 1346 N N . ASN A 1 169 ? -2.369 3.107 18.915 1.00 92.81 169 ASN A N 1
ATOM 1347 C CA . ASN A 1 169 ? -3.233 3.926 18.069 1.00 92.81 169 ASN A CA 1
ATOM 1348 C C . ASN A 1 169 ? -4.706 3.796 18.479 1.00 92.81 169 ASN A C 1
ATOM 1350 O O . ASN A 1 169 ? -5.405 4.805 18.542 1.00 92.81 169 ASN A O 1
ATOM 1354 N N . MET A 1 170 ? -5.169 2.596 18.840 1.00 91.94 170 MET A N 1
ATOM 1355 C CA . MET A 1 170 ? -6.511 2.402 19.398 1.00 91.94 170 MET A CA 1
ATOM 1356 C C . MET A 1 170 ? -6.703 3.149 20.715 1.00 91.94 170 MET A C 1
ATOM 1358 O O . MET A 1 170 ? -7.685 3.870 20.861 1.00 91.94 170 MET A O 1
ATOM 1362 N N . ALA A 1 171 ? -5.772 3.008 21.663 1.00 91.31 171 ALA A N 1
ATOM 1363 C CA . ALA A 1 171 ? -5.857 3.678 22.960 1.00 91.31 171 ALA A CA 1
ATOM 1364 C C . ALA A 1 171 ? -5.942 5.204 22.801 1.00 91.31 171 ALA A C 1
ATOM 1366 O O . ALA A 1 171 ? -6.787 5.847 23.424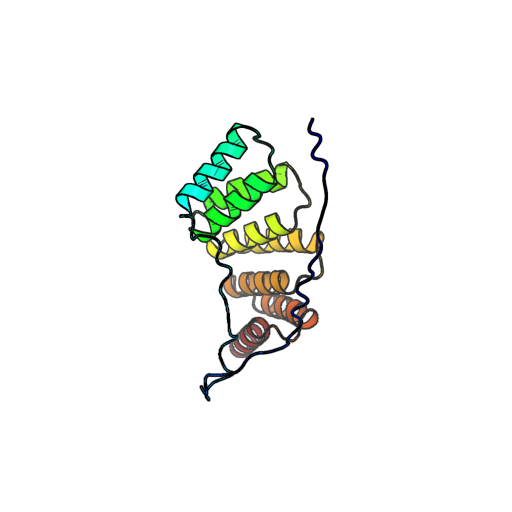 1.00 91.31 171 ALA A O 1
ATOM 1367 N N . TYR A 1 172 ? -5.126 5.770 21.907 1.00 93.31 172 TYR A N 1
ATOM 1368 C CA . TYR A 1 172 ? -5.180 7.189 21.560 1.00 93.31 172 TYR A CA 1
ATOM 1369 C C . TYR A 1 172 ? -6.541 7.601 20.977 1.00 93.31 172 TYR A C 1
ATOM 1371 O O . TYR A 1 172 ? -7.089 8.640 21.344 1.00 93.31 172 TYR A O 1
ATOM 1379 N N . LEU A 1 173 ? -7.118 6.789 20.090 1.00 92.94 173 LEU A N 1
ATOM 1380 C CA . LEU A 1 173 ? -8.426 7.076 19.502 1.00 92.94 173 LEU A CA 1
ATOM 1381 C C . LEU A 1 173 ? -9.575 6.955 20.511 1.00 92.94 173 LEU A C 1
ATOM 1383 O O . LEU A 1 173 ? -10.477 7.790 20.486 1.00 92.94 173 LEU A O 1
ATOM 1387 N N . TYR A 1 174 ? -9.529 5.990 21.434 1.00 90.94 174 TYR A N 1
ATOM 1388 C CA . TYR A 1 174 ? -10.512 5.890 22.517 1.00 90.94 174 TYR A CA 1
ATOM 1389 C C . TYR A 1 174 ? -10.477 7.116 23.436 1.00 90.94 174 TYR A C 1
ATOM 1391 O O . TYR A 1 174 ? -11.535 7.637 23.778 1.00 90.94 174 TYR A O 1
ATOM 1399 N N . GLN A 1 175 ? -9.284 7.624 23.769 1.00 90.69 175 GLN A N 1
ATOM 1400 C CA . GLN A 1 175 ? -9.130 8.853 24.560 1.00 90.69 175 GLN A CA 1
ATOM 1401 C C . GLN A 1 175 ? -9.694 10.096 23.867 1.00 90.69 175 GLN A C 1
ATOM 1403 O O . GLN A 1 175 ? -10.109 11.023 24.544 1.00 90.69 175 GLN A O 1
ATOM 1408 N N . ARG A 1 176 ? -9.694 10.136 22.530 1.00 85.50 176 ARG A N 1
ATOM 1409 C CA . ARG A 1 176 ? -10.278 11.246 21.761 1.00 85.50 176 ARG A CA 1
ATOM 1410 C C . ARG A 1 176 ? -11.797 11.166 21.620 1.00 85.50 176 ARG A C 1
ATOM 1412 O O . ARG A 1 176 ? -12.405 12.165 21.246 1.00 85.50 176 ARG A O 1
ATOM 1419 N N . LYS A 1 177 ? -12.375 9.974 21.789 1.00 83.12 177 LYS A N 1
ATOM 1420 C CA . LYS A 1 177 ? -13.814 9.723 21.632 1.00 83.12 177 LYS A CA 1
ATOM 1421 C C . LYS A 1 177 ? -14.591 9.959 22.934 1.00 83.12 177 LYS A C 1
ATOM 1423 O O . LYS A 1 177 ? -15.776 10.273 22.856 1.00 83.12 177 LYS A O 1
ATOM 1428 N N . GLY A 1 178 ? -13.944 9.751 24.085 1.00 69.12 178 GLY A N 1
ATOM 1429 C CA . GLY A 1 178 ? -14.474 10.071 25.418 1.00 69.12 178 GLY A CA 1
ATOM 1430 C C . GLY A 1 178 ? -14.221 11.518 25.807 1.00 69.12 178 GLY A C 1
ATOM 1431 O O . GLY A 1 178 ? -15.044 12.036 26.588 1.00 69.12 178 GLY A O 1
#

pLDDT: mean 83.11, std 23.79, range [30.31, 98.81]

Foldseek 3Di:
DDDDDDDDDDDDPPDDDDDDDDDDDDDDPDDPDDDDPPDPPDPLVVLLVVLVVVCVVPVLPLVSLQVNLVSCVVVVVLVSSLVSLVSNCVNPVLPLVSLQSQLVSCVVVLVLVSNLVSLVSSCVNVVQALVSLQSNLVSCVSVVVLVSSLVSLVSSCVSPVPPVSSVVSNVVSVVVVD

Radius of gyration: 23.87 Å; chains: 1; bounding box: 64×45×52 Å

Secondary structure (DSSP, 8-state):
-------------------------------------------HHHHHHHHHHHHHH-TT-HHHHHHHHHHHHHTT-HHHHHHHHHHHHHH-TT-HHHHHHHHHHHHHTT-HHHHHHHHHHHHHHS---HHHHHHHHHHHHHTT-HHHHHHHHHHHHHH-TT-HHHHHHHHHHHHHH-